Protein AF-A0A4R3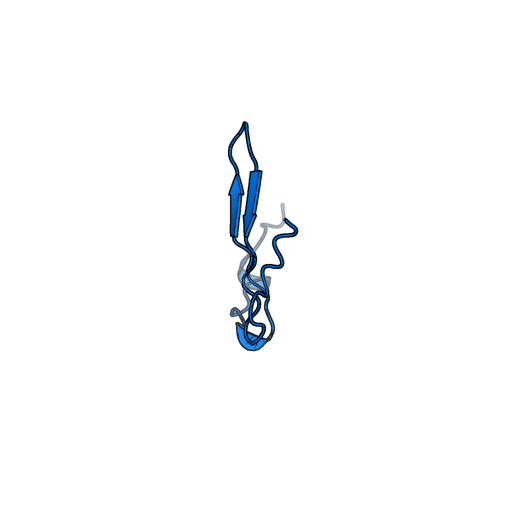PQ29-F1 (afdb_monomer_lite)

Radius of gyration: 18.55 Å; chains: 1; bounding box: 45×47×30 Å

Structure (mmCIF, N/CA/C/O backbone):
data_AF-A0A4R3PQ29-F1
#
_entry.id   AF-A0A4R3PQ29-F1
#
loop_
_atom_site.group_PDB
_atom_site.id
_atom_site.type_symbol
_atom_site.label_atom_id
_atom_site.label_alt_id
_atom_site.label_comp_id
_atom_site.label_asym_id
_atom_site.label_entity_id
_atom_site.label_seq_id
_atom_site.pdbx_PDB_ins_code
_atom_site.Cartn_x
_atom_site.Cartn_y
_atom_site.Cartn_z
_atom_site.occupancy
_atom_site.B_iso_or_equiv
_atom_site.auth_seq_id
_atom_site.auth_comp_id
_atom_site.auth_asym_id
_atom_site.auth_atom_id
_atom_site.pdbx_PDB_model_num
ATOM 1 N N . MET A 1 1 ? 27.421 26.818 17.549 1.00 47.59 1 MET A N 1
ATOM 2 C CA . MET A 1 1 ? 26.358 27.062 16.553 1.00 47.59 1 MET A CA 1
ATOM 3 C C . MET A 1 1 ? 25.595 25.767 16.362 1.00 47.59 1 MET A C 1
ATOM 5 O O . MET A 1 1 ? 26.235 24.751 16.129 1.00 47.59 1 MET A O 1
ATOM 9 N N . SER A 1 2 ? 24.276 25.782 16.539 1.00 68.62 2 SER A N 1
ATOM 10 C CA . SER A 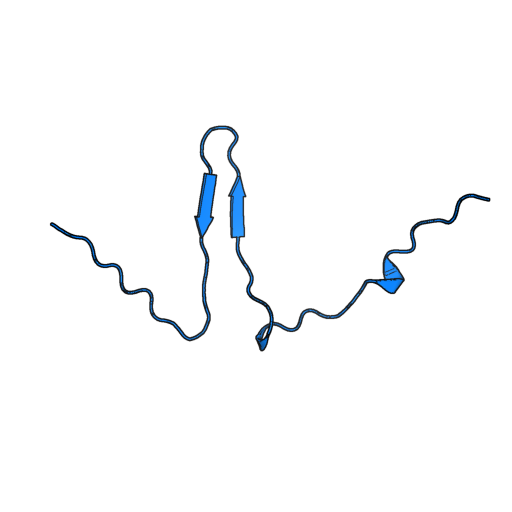1 2 ? 23.434 24.600 16.335 1.00 68.62 2 SER A CA 1
ATOM 11 C C . SER A 1 2 ? 23.269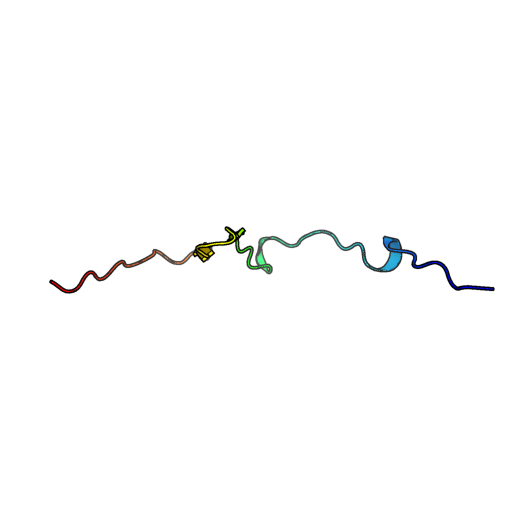 24.369 14.838 1.00 68.62 2 SER A C 1
ATOM 13 O O . SER A 1 2 ? 22.873 25.286 14.121 1.00 68.62 2 SER A O 1
ATOM 15 N N . GLN A 1 3 ? 23.604 23.174 14.358 1.00 76.62 3 GLN A N 1
ATOM 16 C CA . GLN A 1 3 ? 23.363 22.802 12.970 1.00 76.62 3 GLN A CA 1
ATOM 17 C C . GLN A 1 3 ? 21.848 22.746 12.751 1.00 76.62 3 GLN A C 1
ATOM 19 O O . GLN A 1 3 ? 21.164 21.907 13.336 1.00 76.62 3 GLN A O 1
ATOM 24 N N . SER A 1 4 ? 21.313 23.666 11.952 1.00 79.88 4 SER A N 1
ATOM 25 C CA . SER A 1 4 ? 19.917 23.627 11.532 1.00 79.88 4 SER A CA 1
ATOM 26 C C . SER A 1 4 ? 19.685 22.369 10.696 1.00 79.88 4 SER A C 1
ATOM 28 O O . SER A 1 4 ? 20.459 22.049 9.787 1.00 79.88 4 SER A O 1
ATOM 30 N N . PHE A 1 5 ? 18.631 21.622 11.026 1.00 84.69 5 PHE A N 1
ATOM 31 C CA . PHE A 1 5 ? 18.178 20.528 10.181 1.00 84.69 5 PHE A CA 1
ATOM 32 C C . PHE A 1 5 ? 17.696 21.117 8.856 1.00 84.69 5 PHE A C 1
ATOM 34 O O . PHE A 1 5 ? 16.684 21.811 8.800 1.00 84.69 5 PHE A O 1
ATOM 41 N N . ASP A 1 6 ? 18.456 20.861 7.800 1.00 86.12 6 ASP A N 1
ATOM 42 C CA . ASP A 1 6 ? 18.067 21.196 6.438 1.00 86.12 6 ASP A CA 1
ATOM 43 C C . ASP A 1 6 ? 17.389 19.977 5.810 1.00 86.12 6 ASP A C 1
ATOM 45 O O . ASP A 1 6 ? 18.056 19.009 5.447 1.00 86.12 6 ASP A O 1
ATOM 49 N N . ALA A 1 7 ? 16.061 20.008 5.714 1.00 81.69 7 ALA A N 1
ATOM 50 C CA . ALA A 1 7 ? 15.274 18.928 5.123 1.00 81.69 7 ALA A CA 1
ATOM 51 C C . ALA A 1 7 ? 15.557 18.747 3.622 1.00 81.69 7 ALA A C 1
ATOM 53 O O . ALA A 1 7 ? 15.363 17.654 3.094 1.00 81.69 7 ALA A O 1
ATOM 54 N N . SER A 1 8 ? 16.059 19.789 2.945 1.00 83.06 8 SER A N 1
ATOM 55 C CA . SER A 1 8 ? 16.286 19.804 1.495 1.00 83.06 8 SER A CA 1
ATOM 56 C C . SER A 1 8 ? 17.264 18.722 1.046 1.00 83.06 8 SER A C 1
ATOM 58 O O . SER A 1 8 ? 17.126 18.180 -0.045 1.00 83.06 8 SER A O 1
ATOM 60 N N . LYS A 1 9 ? 18.209 18.342 1.914 1.00 81.06 9 LYS A N 1
ATOM 61 C CA . LYS A 1 9 ? 19.174 17.267 1.642 1.00 81.06 9 LYS A CA 1
ATOM 62 C C . LYS A 1 9 ? 18.558 15.861 1.580 1.00 81.06 9 LYS A C 1
ATOM 64 O O . LYS A 1 9 ? 19.239 14.933 1.159 1.00 81.06 9 LYS A O 1
ATOM 69 N N . PHE A 1 10 ? 17.314 15.695 2.033 1.00 81.25 10 PHE A N 1
ATOM 70 C CA . PHE A 1 10 ? 16.593 14.417 2.065 1.00 81.25 10 PHE A CA 1
ATOM 71 C C . PHE A 1 10 ? 15.384 14.393 1.122 1.00 81.25 10 PHE A C 1
ATOM 73 O O . PHE A 1 10 ? 14.656 13.403 1.086 1.00 81.25 10 PHE A O 1
ATOM 80 N N . LEU A 1 11 ? 15.147 15.473 0.370 1.00 81.56 11 LEU A N 1
ATOM 81 C CA . LEU A 1 11 ? 14.055 15.527 -0.594 1.00 81.56 11 LEU A CA 1
ATOM 82 C C . LEU A 1 11 ? 14.451 14.756 -1.856 1.00 81.56 11 LEU A C 1
ATOM 84 O O . LEU A 1 11 ? 15.312 15.184 -2.621 1.00 81.56 11 LEU A O 1
ATOM 88 N N . VAL A 1 12 ? 13.797 13.618 -2.069 1.00 85.38 12 VAL A N 1
ATOM 89 C CA . VAL A 1 12 ? 13.856 12.828 -3.303 1.00 85.38 12 VAL A CA 1
ATOM 90 C C . VAL A 1 12 ? 12.451 12.751 -3.900 1.00 85.38 12 VAL A C 1
ATOM 92 O O . VAL A 1 12 ? 11.462 12.735 -3.165 1.00 85.38 12 VAL A O 1
ATOM 95 N N . ALA A 1 13 ? 12.348 12.746 -5.230 1.00 88.31 13 ALA A N 1
ATOM 96 C CA . ALA A 1 13 ? 11.069 12.528 -5.899 1.00 88.31 13 ALA A CA 1
ATOM 97 C C . ALA A 1 13 ? 10.538 11.117 -5.583 1.00 88.31 13 ALA A C 1
ATOM 99 O O . ALA A 1 13 ? 11.313 10.165 -5.503 1.00 88.31 13 ALA A O 1
ATOM 100 N N . LEU A 1 14 ? 9.222 10.987 -5.402 1.00 87.44 14 LEU A N 1
ATOM 101 C CA . LEU A 1 14 ? 8.577 9.696 -5.166 1.00 87.44 14 LEU A CA 1
ATOM 102 C C . LEU A 1 14 ? 8.590 8.855 -6.450 1.00 87.44 14 LEU A C 1
ATOM 104 O O . LEU A 1 14 ? 7.985 9.252 -7.444 1.00 87.44 14 LEU A O 1
ATOM 108 N N . ASP A 1 15 ? 9.21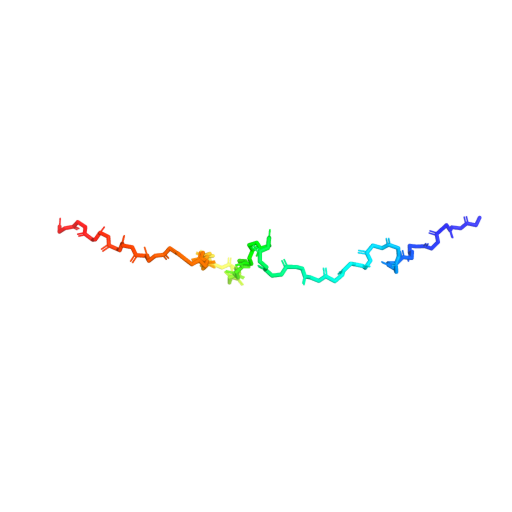5 7.680 -6.393 1.00 90.88 15 ASP A N 1
ATOM 109 C CA . ASP A 1 15 ? 9.155 6.669 -7.452 1.00 90.88 15 ASP A CA 1
ATOM 110 C C . ASP A 1 15 ? 7.995 5.701 -7.184 1.00 90.88 15 ASP A C 1
ATOM 112 O O . ASP A 1 15 ? 8.092 4.833 -6.316 1.00 90.88 15 ASP A O 1
ATOM 116 N N . GLN A 1 16 ? 6.866 5.887 -7.870 1.00 87.31 16 GLN A N 1
ATOM 117 C CA . GLN A 1 16 ? 5.641 5.122 -7.591 1.00 87.31 16 GLN A CA 1
ATOM 118 C C . GLN A 1 16 ? 5.762 3.640 -7.963 1.00 87.31 16 GLN A C 1
ATOM 120 O O . GLN A 1 16 ? 5.173 2.805 -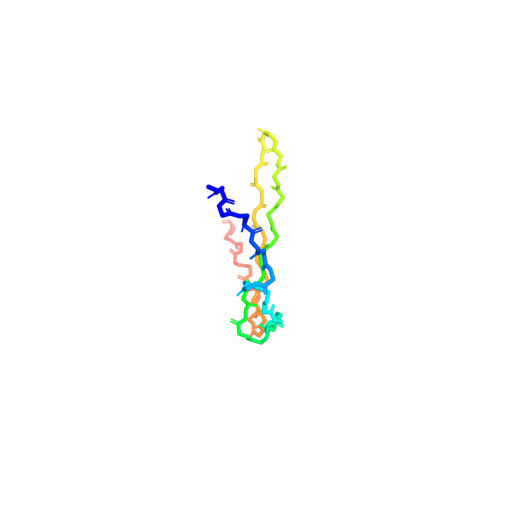7.283 1.00 87.31 16 GLN A O 1
ATOM 125 N N . ASP A 1 17 ? 6.541 3.309 -8.994 1.00 87.88 17 ASP A N 1
ATOM 126 C CA . ASP A 1 17 ? 6.683 1.932 -9.477 1.00 87.88 17 ASP A CA 1
ATOM 127 C C . ASP A 1 17 ? 7.479 1.047 -8.504 1.00 87.88 17 ASP A C 1
ATOM 129 O O . ASP A 1 17 ? 7.213 -0.152 -8.398 1.00 87.88 17 ASP A O 1
ATOM 133 N N . SER A 1 18 ? 8.407 1.634 -7.738 1.00 86.62 18 SER A N 1
ATOM 134 C CA . SER A 1 18 ? 9.217 0.911 -6.746 1.00 86.62 18 SER A CA 1
ATOM 135 C C . SER A 1 18 ? 8.794 1.160 -5.293 1.00 86.62 18 SER A C 1
ATOM 137 O O . SER A 1 18 ? 9.403 0.598 -4.379 1.00 86.62 18 SER A O 1
ATOM 139 N N . THR A 1 19 ? 7.769 1.986 -5.046 1.00 84.50 19 THR A N 1
ATOM 140 C CA . THR A 1 19 ? 7.336 2.362 -3.688 1.00 84.50 19 THR A CA 1
ATOM 141 C C . THR A 1 19 ? 5.936 1.845 -3.373 1.00 84.50 19 THR A C 1
ATOM 143 O O . THR A 1 19 ? 4.950 2.249 -3.983 1.00 84.50 19 THR A O 1
ATOM 146 N N . ILE A 1 20 ? 5.819 1.012 -2.337 1.00 87.38 20 ILE A N 1
ATOM 147 C CA . ILE A 1 20 ? 4.518 0.586 -1.806 1.00 87.38 20 ILE A CA 1
ATOM 148 C C . ILE A 1 20 ? 3.952 1.699 -0.917 1.00 87.38 20 ILE A C 1
ATOM 150 O O . ILE A 1 20 ? 4.569 2.082 0.077 1.00 87.38 20 ILE A O 1
ATOM 154 N N . ILE A 1 21 ? 2.753 2.182 -1.246 1.00 85.62 21 ILE A N 1
ATOM 155 C CA . ILE A 1 21 ? 2.028 3.188 -0.461 1.00 85.62 21 ILE A CA 1
ATOM 156 C C . ILE A 1 21 ? 0.920 2.491 0.331 1.00 85.62 21 ILE A C 1
ATOM 158 O O . ILE A 1 21 ? 0.083 1.786 -0.233 1.00 85.62 21 ILE A O 1
ATOM 162 N N . VAL A 1 22 ? 0.897 2.705 1.647 1.00 82.25 22 VAL A N 1
ATOM 163 C CA . VAL A 1 22 ? -0.130 2.164 2.547 1.00 82.25 22 VAL A CA 1
ATOM 164 C C . VAL A 1 22 ? -0.815 3.317 3.267 1.00 82.25 22 VAL A C 1
ATOM 166 O O . VAL A 1 22 ? -0.147 4.212 3.783 1.00 82.25 22 VAL A O 1
ATOM 169 N N . VAL A 1 23 ? -2.148 3.286 3.319 1.00 79.44 23 VAL A N 1
ATOM 170 C CA . VAL A 1 23 ? -2.947 4.245 4.089 1.00 79.44 23 VAL A CA 1
ATOM 171 C C . VAL A 1 23 ? -3.385 3.562 5.379 1.00 79.44 23 VAL A C 1
ATOM 173 O O . VAL A 1 23 ? -4.010 2.500 5.353 1.00 79.44 23 VAL A O 1
ATOM 176 N N . ILE A 1 24 ? -3.037 4.169 6.512 1.00 77.12 24 ILE A N 1
ATOM 177 C CA . ILE A 1 24 ? -3.463 3.706 7.831 1.00 77.12 24 ILE A CA 1
ATOM 178 C C . ILE A 1 24 ? -4.485 4.701 8.359 1.00 77.12 24 ILE A C 1
ATOM 180 O O . ILE A 1 24 ? -4.158 5.864 8.603 1.00 77.12 24 ILE A O 1
ATOM 184 N N . GLU A 1 25 ? -5.714 4.238 8.557 1.00 81.38 25 GLU A N 1
ATOM 185 C CA . GLU A 1 25 ? -6.699 4.997 9.314 1.00 81.38 25 GLU A CA 1
ATOM 186 C C . GLU A 1 25 ? -6.440 4.757 10.804 1.00 81.38 25 GLU A C 1
ATOM 188 O O . GLU A 1 25 ? -6.609 3.645 11.316 1.00 81.38 25 GLU A O 1
ATOM 193 N N . MET A 1 26 ? -5.992 5.800 11.503 1.00 81.31 26 MET A N 1
ATOM 194 C CA . MET A 1 26 ? -5.808 5.753 12.951 1.00 81.31 26 MET A CA 1
ATOM 195 C C . MET A 1 26 ? -7.011 6.386 13.649 1.00 81.31 26 MET A C 1
ATOM 197 O O . MET A 1 26 ? -7.194 7.601 13.598 1.00 81.31 26 MET A O 1
ATOM 201 N N . SER A 1 27 ? -7.801 5.570 14.349 1.00 70.88 27 SER A N 1
ATOM 202 C CA . SER A 1 27 ? -8.728 6.024 15.388 1.00 70.88 27 SER A CA 1
ATOM 203 C C . SER A 1 27 ? -8.153 5.677 16.765 1.00 70.88 27 SER A C 1
ATOM 205 O O . SER A 1 27 ? -7.430 4.695 16.921 1.00 70.88 27 SER A O 1
ATOM 207 N N . GLN A 1 28 ? -8.479 6.468 17.793 1.00 67.25 28 GLN A N 1
ATOM 208 C CA . GLN A 1 28 ? -8.075 6.175 19.178 1.00 67.25 28 GLN A CA 1
ATOM 209 C C . GLN A 1 28 ? -8.596 4.821 19.689 1.00 67.25 28 GLN A C 1
ATOM 211 O O . GLN A 1 28 ? -8.063 4.292 20.660 1.00 67.25 28 GLN A O 1
ATOM 216 N N . SER A 1 29 ? -9.645 4.273 19.073 1.00 70.19 29 SER A N 1
ATOM 217 C CA . SER A 1 29 ? -10.345 3.075 19.556 1.00 70.19 29 SER A CA 1
ATOM 218 C C . SER A 1 29 ? -10.300 1.907 18.575 1.00 70.19 29 SER A C 1
ATOM 220 O O . SER A 1 29 ? -10.647 0.792 18.953 1.00 70.19 29 SER A O 1
ATOM 222 N N . ASN A 1 30 ? -9.898 2.143 17.325 1.00 58.59 30 ASN A N 1
ATOM 223 C CA . ASN A 1 30 ? -9.769 1.092 16.326 1.00 58.59 30 ASN A CA 1
ATOM 224 C C . ASN A 1 30 ? -8.762 1.500 15.246 1.00 58.59 30 ASN A C 1
ATOM 226 O O . ASN A 1 30 ? -8.707 2.664 14.856 1.00 58.59 30 ASN A O 1
ATOM 230 N N . TRP A 1 31 ? -7.983 0.549 14.746 1.00 61.44 31 TRP A N 1
ATOM 231 C CA . TRP A 1 31 ? -7.003 0.787 13.689 1.00 61.44 31 TRP A CA 1
ATOM 232 C C . TRP A 1 31 ? -7.305 -0.148 12.520 1.00 61.44 31 TRP A C 1
ATOM 234 O O . TRP A 1 31 ? -7.440 -1.358 12.704 1.00 61.44 31 TRP A O 1
ATOM 244 N N . LEU A 1 32 ? -7.447 0.421 11.322 1.00 66.19 32 LEU A N 1
ATOM 245 C CA . LEU A 1 32 ? -7.631 -0.331 10.084 1.00 66.19 32 LEU A CA 1
ATOM 246 C C . LEU A 1 32 ? -6.486 0.015 9.134 1.00 66.19 32 LEU A C 1
ATOM 248 O O . LEU A 1 32 ? -6.252 1.176 8.798 1.00 66.19 32 LEU A O 1
ATOM 252 N N . VAL A 1 33 ? -5.749 -1.013 8.715 1.00 67.62 33 VAL A N 1
ATOM 253 C CA . VAL A 1 33 ? -4.676 -0.894 7.723 1.00 67.62 33 VAL A CA 1
ATOM 254 C C . VAL A 1 33 ? -5.188 -1.466 6.410 1.00 67.62 33 VAL A C 1
ATOM 256 O O . VAL A 1 33 ? -5.535 -2.645 6.341 1.00 67.62 33 VAL A O 1
ATOM 259 N N .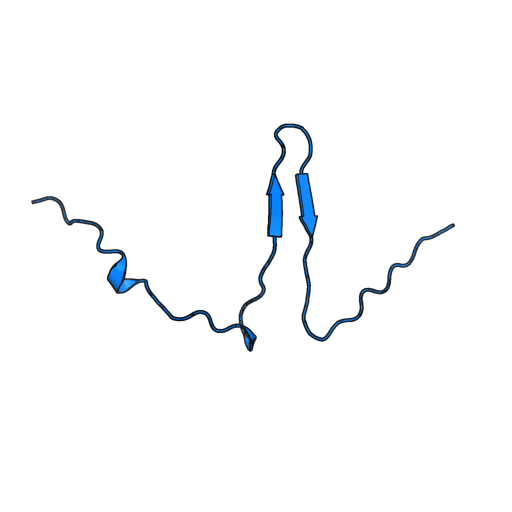 ALA A 1 34 ? -5.213 -0.646 5.360 1.00 69.75 34 ALA A N 1
ATOM 260 C CA . ALA A 1 34 ? -5.544 -1.085 4.011 1.00 69.75 34 ALA A CA 1
ATOM 261 C C . ALA A 1 34 ? -4.338 -0.870 3.086 1.00 69.75 34 ALA A C 1
ATOM 263 O O . ALA A 1 34 ? -3.873 0.252 2.891 1.00 69.75 34 ALA A O 1
ATOM 264 N N . GLY A 1 35 ? -3.830 -1.960 2.509 1.00 68.94 35 GLY A N 1
ATOM 265 C CA . GLY A 1 35 ? -2.805 -1.926 1.466 1.00 68.94 35 GLY A CA 1
ATOM 266 C C . GLY A 1 35 ? -3.407 -2.169 0.083 1.00 68.94 35 GLY A C 1
ATOM 267 O O . GLY A 1 35 ? -4.307 -3.001 -0.069 1.00 68.94 35 GLY A O 1
ATOM 268 N N . VAL A 1 36 ? -2.890 -1.466 -0.925 1.00 69.75 36 VAL A N 1
ATOM 269 C CA . VAL A 1 36 ? -3.125 -1.750 -2.347 1.00 69.75 36 VAL A CA 1
ATOM 270 C C . VAL A 1 36 ? -1.779 -2.144 -2.944 1.00 69.75 36 VAL A C 1
ATOM 272 O O . VAL A 1 36 ? -0.834 -1.365 -2.887 1.00 69.75 36 VAL A O 1
ATOM 275 N N . ILE A 1 37 ? -1.684 -3.361 -3.481 1.00 72.69 37 ILE A N 1
ATOM 276 C CA . ILE A 1 37 ? -0.489 -3.834 -4.187 1.00 72.69 37 ILE A CA 1
ATOM 277 C C . ILE A 1 37 ? -0.796 -3.760 -5.687 1.00 72.69 37 ILE A C 1
ATOM 279 O O . ILE A 1 37 ? -1.682 -4.488 -6.147 1.00 72.69 37 ILE A O 1
ATOM 283 N N . PRO A 1 38 ? -0.120 -2.891 -6.457 1.00 65.25 38 PRO A N 1
ATOM 284 C CA . PRO A 1 38 ? -0.293 -2.834 -7.904 1.00 65.25 38 PRO A CA 1
ATOM 285 C C . PRO A 1 38 ? 0.012 -4.197 -8.545 1.00 65.25 38 PRO A C 1
ATOM 287 O O . PRO A 1 38 ? 1.012 -4.830 -8.218 1.00 65.25 38 PRO A O 1
ATOM 290 N N . GLY A 1 39 ? -0.856 -4.664 -9.447 1.00 69.06 39 GLY A N 1
ATOM 291 C CA . GLY A 1 39 ? -0.656 -5.921 -10.184 1.00 69.06 39 GLY A CA 1
ATOM 292 C C . GLY A 1 39 ? -1.073 -7.211 -9.461 1.00 69.06 39 GLY A C 1
ATOM 293 O O . GLY A 1 39 ? -0.904 -8.284 -10.035 1.00 69.06 39 GLY A O 1
ATOM 294 N N . LEU A 1 40 ? -1.640 -7.137 -8.248 1.00 70.69 40 LEU A N 1
ATOM 295 C CA . LEU A 1 40 ? -2.155 -8.301 -7.518 1.00 70.69 40 LEU A CA 1
ATOM 296 C C . LEU A 1 40 ? -3.659 -8.164 -7.242 1.00 70.69 40 LEU A C 1
ATOM 298 O O . LEU A 1 40 ? -4.089 -7.294 -6.484 1.00 70.69 40 LEU A O 1
ATOM 302 N N . GLU A 1 41 ? -4.466 -9.056 -7.821 1.00 72.75 41 GLU A N 1
ATOM 303 C CA . GLU A 1 41 ? -5.894 -9.135 -7.503 1.00 72.75 41 GLU A CA 1
ATOM 304 C C . GLU A 1 41 ? -6.085 -9.675 -6.076 1.00 72.75 41 GLU A C 1
ATOM 306 O O . GLU A 1 41 ? -5.561 -10.732 -5.710 1.00 72.75 41 GLU A O 1
ATOM 311 N N . ARG A 1 42 ? -6.841 -8.951 -5.239 1.00 68.62 42 ARG A N 1
ATOM 312 C CA . ARG A 1 42 ? -7.194 -9.427 -3.894 1.00 68.62 42 ARG A CA 1
ATOM 313 C C . ARG A 1 42 ? -8.195 -10.572 -4.007 1.00 68.62 42 ARG A C 1
ATOM 315 O O . ARG A 1 42 ? -9.385 -10.339 -4.192 1.00 68.62 42 ARG A O 1
ATOM 322 N N . GLN A 1 43 ? -7.730 -11.800 -3.805 1.00 64.81 43 GLN A N 1
ATOM 323 C CA . GLN A 1 43 ? -8.616 -12.948 -3.657 1.00 64.81 43 GLN A CA 1
ATOM 324 C C . GLN A 1 43 ? -9.101 -13.050 -2.206 1.00 64.81 43 GLN A C 1
ATOM 326 O O . GLN A 1 43 ? -8.401 -13.545 -1.321 1.00 64.81 43 GLN A O 1
ATOM 331 N N . LEU A 1 44 ? -10.310 -12.554 -1.956 1.00 59.97 44 LEU A N 1
ATOM 332 C CA . LEU A 1 44 ? -10.983 -12.657 -0.664 1.00 59.97 44 LEU A CA 1
ATOM 333 C C . LEU A 1 44 ? -11.576 -14.068 -0.540 1.00 59.97 44 LEU A C 1
ATOM 335 O O . LEU A 1 44 ? -12.649 -14.344 -1.067 1.00 59.97 44 LEU A O 1
ATOM 339 N N . ARG A 1 45 ? -10.864 -14.988 0.123 1.00 66.38 45 ARG A N 1
ATOM 340 C CA . ARG A 1 45 ? -11.444 -16.284 0.499 1.00 66.38 45 ARG A CA 1
ATOM 341 C C . ARG A 1 45 ? -12.137 -16.132 1.846 1.00 66.38 45 ARG A C 1
ATOM 343 O O . ARG A 1 45 ? -11.485 -16.173 2.885 1.00 66.38 45 ARG A O 1
ATOM 350 N N . ILE A 1 46 ? -13.445 -15.926 1.801 1.00 68.06 46 ILE A N 1
ATOM 351 C CA . ILE A 1 46 ? -14.315 -16.071 2.967 1.00 68.06 46 ILE A CA 1
ATOM 352 C C . ILE A 1 46 ? -14.539 -17.576 3.121 1.00 68.06 46 ILE A C 1
ATOM 354 O O . ILE A 1 46 ? -14.993 -18.223 2.181 1.00 68.06 46 ILE A O 1
ATOM 358 N N . SER A 1 47 ? -14.122 -18.142 4.249 1.00 65.50 47 SER A N 1
ATOM 359 C CA . SER A 1 47 ? -14.531 -19.495 4.627 1.00 65.50 47 SER A CA 1
ATOM 360 C C . SER A 1 47 ? -15.925 -19.401 5.249 1.00 65.50 47 SER A C 1
ATOM 362 O O . SER A 1 47 ? -16.107 -18.556 6.129 1.00 65.50 47 SER A O 1
ATOM 364 N N . ASP A 1 48 ? -16.865 -20.216 4.763 1.00 69.00 48 ASP A N 1
ATOM 365 C CA . ASP A 1 48 ? -18.217 -20.384 5.323 1.00 69.00 48 ASP A CA 1
ATOM 366 C C . ASP A 1 48 ? -18.212 -20.833 6.795 1.00 69.00 48 ASP A C 1
ATOM 368 O O . ASP A 1 48 ? -17.294 -21.599 7.187 1.00 69.00 48 ASP A O 1
#

pLDDT: mean 75.17, std 9.66, range [47.59, 90.88]

Secondary structure (DSSP, 8-state):
------GGGG-----TTT---EEEEE-SS-EEEEE--TT---------

Organism: Rhizobium sullae (NCBI:txid50338)

Sequence (48 aa):
MSQSFDASKFLVALDQDSTIIVVIEMSQSNWLVAGVIPGLERQLRISD

Foldseek 3Di:
DDDDDDCVVVDDDDDPVPDWDKDWDDDPVDIDTDGDDPPDDDDDDDDD